Protein AF-A0A1S3D8W3-F1 (afdb_monomer_lite)

Foldseek 3Di:
DPDVVVVPDPPPVPPVVPVPPDDDDDDPPVPPPPDVPCQCQAQNVNNQWDWADWDQPPPPPFIKTWTAHDQQQKTFIFDADPGGNRTHGDPPNPRMDGHPDHDPHDDDDDPPDPPDDDDDDD

Secondary structure (DSSP, 8-state):
---STT--SSSSTTTSSSSSS-----------------HHHHHTT--S-EEEEEE-SSSSSSPEEEEEETTTTEEEEEEE-SSSSSEEEPGGGTTEEE-SS--------------PPPP---

Organism: Diaphorina citri (NCBI:txid121845)

Radius of gyration: 30.78 Å; chains: 1; bounding box: 38×63×104 Å

InterPro domains:
  IPR024881 T-cell immunomodulatory protein [PTHR13412] (9-109)

Sequence (122 aa):
MDLIKTLFRNQIFCFILLWVFFAPHGAEALLDPPSNNMTLPVFGSVTDGLPAAFGDFNSD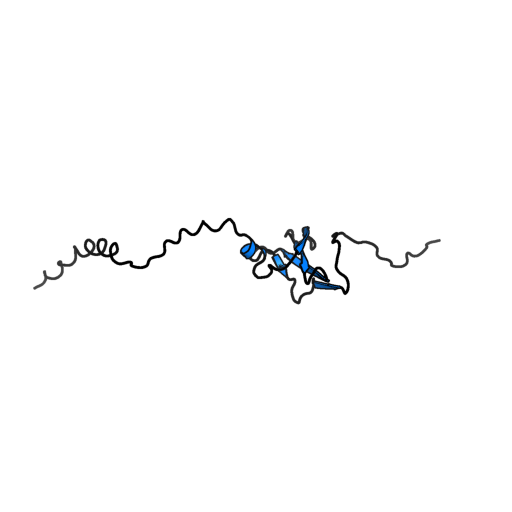ELTDMFVLRDDRHTLQILLGADTEPLLRPAPDGALKCTYEKSISSVVPGLLDHLGGPQPKHS

pLDDT: mean 78.0, std 20.23, range [42.0, 97.44]

Structure (mmCIF, N/CA/C/O backbone):
data_AF-A0A1S3D8W3-F1
#
_entry.id   AF-A0A1S3D8W3-F1
#
loop_
_atom_site.group_PDB
_atom_site.id
_atom_site.type_symbol
_atom_site.label_atom_id
_atom_site.label_alt_id
_atom_site.label_comp_id
_atom_site.label_asym_id
_atom_site.label_entity_id
_atom_site.label_seq_id
_atom_site.pdbx_PDB_ins_code
_atom_site.Cartn_x
_atom_site.Cartn_y
_atom_site.Cartn_z
_atom_site.occupancy
_atom_site.B_iso_or_equiv
_atom_site.auth_seq_id
_atom_site.auth_comp_id
_atom_site.auth_asym_id
_atom_site.auth_atom_id
_atom_site.pdbx_PDB_model_num
ATOM 1 N N . MET A 1 1 ? 16.696 -34.295 -71.444 1.00 55.72 1 MET A N 1
ATOM 2 C CA . MET A 1 1 ? 16.493 -34.180 -69.984 1.00 55.72 1 MET A CA 1
ATOM 3 C C . MET A 1 1 ? 16.765 -32.736 -69.600 1.00 55.72 1 MET A C 1
ATOM 5 O O . MET A 1 1 ? 17.511 -32.093 -70.317 1.00 55.72 1 MET A O 1
ATOM 9 N N . ASP A 1 2 ? 16.106 -32.241 -68.553 1.00 54.25 2 ASP A N 1
ATOM 10 C CA . ASP A 1 2 ? 16.258 -30.885 -67.986 1.00 54.25 2 ASP A CA 1
ATOM 11 C C . ASP A 1 2 ? 15.404 -29.732 -68.538 1.00 54.25 2 ASP A C 1
ATOM 13 O O . ASP A 1 2 ? 15.882 -28.620 -68.723 1.00 54.25 2 ASP A O 1
ATOM 17 N N . LEU A 1 3 ? 14.085 -29.936 -68.639 1.00 42.59 3 LEU A N 1
ATOM 18 C CA . LEU A 1 3 ? 13.145 -28.812 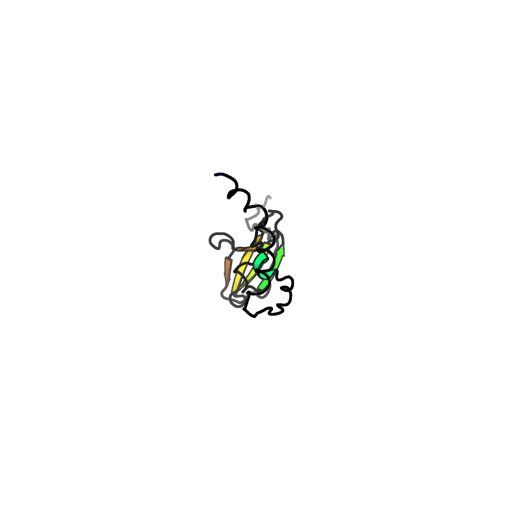-68.473 1.00 42.59 3 LEU A CA 1
ATOM 19 C C . LEU A 1 3 ? 11.863 -29.193 -67.710 1.00 42.59 3 LEU A C 1
ATOM 21 O O . LEU A 1 3 ? 10.796 -28.639 -67.927 1.00 42.59 3 LEU A O 1
ATOM 25 N N . ILE A 1 4 ? 11.979 -30.134 -66.766 1.00 51.94 4 ILE A N 1
ATOM 26 C CA . ILE A 1 4 ? 10.965 -30.391 -65.722 1.00 51.94 4 ILE A CA 1
ATOM 27 C C . ILE A 1 4 ? 11.189 -29.453 -64.510 1.00 51.94 4 ILE A C 1
ATOM 29 O O . ILE A 1 4 ? 10.351 -29.351 -63.623 1.00 51.94 4 ILE A O 1
ATOM 33 N N . LYS A 1 5 ? 12.286 -28.679 -64.478 1.00 50.16 5 LYS A N 1
ATOM 34 C CA . LYS A 1 5 ? 12.646 -27.804 -63.342 1.00 50.16 5 LYS A CA 1
ATOM 35 C C . LYS A 1 5 ? 12.132 -26.362 -63.417 1.00 50.16 5 LYS A C 1
ATOM 37 O O . LYS A 1 5 ? 12.296 -25.623 -62.456 1.00 50.16 5 LYS A O 1
ATOM 42 N N . THR A 1 6 ? 11.455 -25.958 -64.490 1.00 42.09 6 THR A N 1
ATOM 43 C CA . THR A 1 6 ? 10.780 -24.641 -64.549 1.00 42.09 6 THR A CA 1
ATOM 44 C C . THR A 1 6 ? 9.256 -24.772 -64.435 1.00 42.09 6 THR A C 1
ATOM 46 O O . THR A 1 6 ? 8.515 -23.842 -64.723 1.00 42.09 6 THR A O 1
ATOM 49 N N . LEU A 1 7 ? 8.781 -25.905 -63.906 1.00 46.22 7 LEU A N 1
ATOM 50 C CA . LEU A 1 7 ? 7.436 -26.087 -63.340 1.00 46.22 7 LEU A CA 1
ATOM 51 C C . LEU A 1 7 ? 7.320 -25.505 -61.910 1.00 46.22 7 LEU A C 1
ATOM 53 O O . LEU A 1 7 ? 6.505 -25.948 -61.110 1.00 46.22 7 LEU A O 1
ATOM 57 N N . PHE A 1 8 ? 8.139 -24.501 -61.573 1.00 52.50 8 PHE A N 1
ATOM 58 C CA . PHE A 1 8 ? 8.184 -23.871 -60.249 1.00 52.50 8 PHE A CA 1
ATOM 59 C C . PHE A 1 8 ? 8.238 -22.339 -60.356 1.00 52.50 8 PHE A C 1
ATOM 61 O O . PHE A 1 8 ? 9.118 -21.677 -59.818 1.00 52.50 8 PHE A O 1
ATOM 68 N N . ARG A 1 9 ? 7.303 -21.751 -61.111 1.00 53.97 9 ARG A N 1
ATOM 69 C CA . ARG A 1 9 ? 7.105 -20.288 -61.161 1.00 53.97 9 ARG A CA 1
ATOM 70 C C . ARG A 1 9 ? 5.628 -19.887 -61.102 1.00 53.97 9 ARG A C 1
ATOM 72 O O . ARG A 1 9 ? 5.249 -18.856 -61.637 1.00 53.97 9 ARG A O 1
ATOM 79 N N . ASN A 1 10 ? 4.783 -20.719 -60.487 1.00 48.09 10 ASN A N 1
ATOM 80 C CA . ASN A 1 10 ? 3.351 -20.425 -60.352 1.00 48.09 10 ASN A CA 1
ATOM 81 C C . ASN A 1 10 ? 2.724 -20.898 -59.024 1.00 48.09 10 ASN A C 1
ATOM 83 O O . ASN A 1 10 ? 1.509 -20.993 -58.921 1.00 48.09 10 ASN A O 1
ATOM 87 N N . GLN A 1 11 ? 3.535 -21.187 -57.996 1.00 51.75 11 GLN A N 1
ATOM 88 C CA . GLN A 1 11 ? 3.060 -21.723 -56.705 1.00 51.75 11 GLN A CA 1
ATOM 89 C C . GLN A 1 11 ? 2.807 -20.663 -55.620 1.00 51.75 11 GLN A C 1
ATOM 91 O O . GLN A 1 11 ? 2.712 -20.996 -54.445 1.00 51.75 11 GLN A O 1
ATOM 96 N N . ILE A 1 12 ? 2.687 -19.384 -55.987 1.00 56.50 12 ILE A N 1
ATOM 97 C CA . ILE A 1 12 ? 2.360 -18.314 -55.023 1.00 56.50 12 ILE A CA 1
ATOM 98 C C . ILE A 1 12 ? 0.891 -17.880 -55.155 1.00 56.50 12 ILE A C 1
ATOM 100 O O . ILE A 1 12 ? 0.282 -17.456 -54.179 1.00 56.50 12 ILE A O 1
ATOM 104 N N . PHE A 1 13 ? 0.265 -18.078 -56.320 1.00 51.12 13 PHE A N 1
ATOM 105 C CA . PHE A 1 13 ? -1.092 -17.582 -56.570 1.00 51.12 13 PHE A CA 1
ATOM 106 C C . PHE A 1 13 ? -2.223 -18.486 -56.047 1.00 51.12 13 PHE A C 1
ATOM 108 O O . PHE A 1 13 ? -3.346 -18.016 -55.894 1.00 51.12 13 PHE A O 1
ATOM 115 N N . CYS A 1 14 ? -1.947 -19.753 -55.711 1.00 51.38 14 CYS A N 1
ATOM 116 C CA . CYS A 1 14 ? -2.962 -20.663 -55.156 1.00 51.38 14 CYS A CA 1
ATOM 117 C C . CYS A 1 14 ? -3.042 -20.671 -53.621 1.00 51.38 14 CYS A C 1
ATOM 119 O O . CYS A 1 14 ? -4.059 -21.096 -53.083 1.00 51.38 14 CYS A O 1
ATOM 121 N N . PHE A 1 15 ? -2.022 -20.194 -52.898 1.00 48.53 15 PHE A N 1
ATOM 122 C CA . PHE A 1 15 ? -2.025 -20.260 -51.429 1.00 48.53 15 PHE A CA 1
ATOM 123 C C . PHE A 1 15 ? -2.769 -19.100 -50.755 1.00 48.53 15 PHE A C 1
ATOM 125 O O . PHE A 1 15 ? -3.270 -19.270 -49.650 1.00 48.53 15 PHE A O 1
ATOM 132 N N . ILE A 1 16 ? -2.911 -17.946 -51.413 1.00 56.78 16 ILE A N 1
ATOM 133 C CA . ILE A 1 16 ? -3.537 -16.758 -50.801 1.00 56.78 16 ILE A CA 1
ATOM 134 C C . ILE A 1 16 ? -5.077 -16.841 -50.815 1.00 56.78 16 ILE A C 1
ATOM 136 O O . ILE A 1 16 ? -5.736 -16.254 -49.965 1.00 56.78 16 ILE A O 1
ATOM 140 N N . LEU A 1 17 ? -5.672 -17.637 -51.710 1.00 52.50 17 LEU A N 1
ATOM 141 C CA . LEU A 1 17 ? -7.132 -17.779 -51.817 1.00 52.50 17 LEU A CA 1
ATOM 142 C C . LEU A 1 17 ? -7.727 -18.943 -51.006 1.00 52.50 17 LEU A C 1
ATOM 144 O O . LEU A 1 17 ? -8.948 -19.046 -50.925 1.00 52.50 17 LEU A O 1
ATOM 148 N N . LEU A 1 18 ? -6.905 -19.788 -50.368 1.00 51.75 18 LEU A N 1
ATOM 149 C CA . LEU A 1 18 ? -7.396 -20.921 -49.565 1.00 51.75 18 LEU A CA 1
ATOM 150 C C . LEU A 1 18 ? -7.311 -20.717 -48.040 1.00 51.75 18 LEU A C 1
ATOM 152 O O . LEU A 1 18 ? -7.849 -21.533 -47.300 1.00 51.75 18 LEU A O 1
ATOM 156 N N . TRP A 1 19 ? -6.708 -19.624 -47.559 1.00 46.88 19 TRP A N 1
ATOM 157 C CA . TRP A 1 19 ? -6.686 -19.266 -46.127 1.00 46.88 19 TRP A CA 1
ATOM 158 C C . TRP A 1 19 ? -7.863 -18.382 -45.685 1.00 46.88 19 TRP A C 1
ATOM 160 O O . TRP A 1 19 ? -7.936 -18.001 -44.523 1.00 46.88 19 TRP A O 1
ATOM 170 N N . VAL A 1 20 ? -8.798 -18.063 -46.586 1.00 55.66 20 VAL A N 1
ATOM 171 C CA . VAL A 1 20 ? -9.957 -17.200 -46.277 1.00 55.66 20 VAL A CA 1
ATOM 172 C C . VAL A 1 20 ? -11.231 -18.004 -45.963 1.00 55.66 20 VAL A C 1
ATOM 174 O O . VAL A 1 20 ? -12.196 -17.439 -45.464 1.00 55.66 20 VAL A O 1
ATOM 177 N N . PHE A 1 21 ? -11.258 -19.327 -46.177 1.00 50.72 21 PHE A N 1
ATOM 178 C CA . PHE A 1 21 ? -12.511 -20.104 -46.106 1.00 50.72 21 PHE A CA 1
ATOM 179 C C . PHE A 1 21 ? -12.586 -21.215 -45.048 1.00 50.72 21 PHE A C 1
ATOM 181 O O . PHE A 1 21 ? -13.616 -21.877 -44.959 1.00 50.72 21 PHE A O 1
ATOM 188 N N . PHE A 1 22 ? -11.566 -21.408 -44.207 1.00 49.53 22 PHE A N 1
ATOM 189 C CA . PHE A 1 22 ? -11.614 -22.409 -43.129 1.00 49.53 22 PHE A CA 1
ATOM 190 C C . PHE A 1 22 ? -10.998 -21.890 -41.822 1.00 49.53 22 PHE A C 1
ATOM 192 O O . PHE A 1 22 ? -10.004 -22.408 -41.325 1.00 49.53 22 PHE A O 1
ATOM 199 N N . ALA A 1 23 ? -11.636 -20.884 -41.229 1.00 51.53 23 ALA A N 1
ATOM 200 C CA . ALA A 1 23 ? -11.619 -20.708 -39.781 1.00 51.53 23 ALA A CA 1
ATOM 201 C C . ALA A 1 23 ? -13.070 -20.824 -39.283 1.00 51.53 23 ALA A C 1
ATOM 203 O O . ALA A 1 23 ? -13.819 -19.850 -39.352 1.00 51.53 23 ALA A O 1
ATOM 204 N N . PRO A 1 24 ? -13.529 -22.015 -38.853 1.00 58.97 24 PRO A N 1
ATOM 205 C CA . PRO A 1 24 ? -14.691 -22.086 -37.982 1.00 58.97 24 PRO A CA 1
ATOM 206 C C . PRO A 1 24 ? -14.279 -21.607 -36.579 1.00 58.97 24 PRO A C 1
ATOM 208 O O . PRO A 1 24 ? -13.085 -21.559 -36.280 1.00 58.97 24 PRO A O 1
ATOM 211 N N . HIS A 1 25 ? -15.269 -21.351 -35.719 1.00 42.00 25 HIS A N 1
ATOM 212 C CA . HIS A 1 25 ? -15.188 -20.765 -34.366 1.00 42.00 25 HIS A CA 1
ATOM 213 C C . HIS A 1 25 ? -15.149 -19.224 -34.431 1.00 42.00 25 HIS A C 1
ATOM 215 O O . HIS A 1 25 ? -14.101 -18.608 -34.490 1.00 42.00 25 HIS A O 1
ATOM 221 N N . GLY A 1 26 ? -16.277 -18.519 -34.520 1.00 53.78 26 GLY A N 1
ATOM 222 C CA . GLY A 1 26 ? -17.363 -18.633 -33.553 1.00 53.78 26 GLY A CA 1
ATOM 223 C C . GLY A 1 26 ? -16.917 -18.103 -32.191 1.00 53.78 26 GLY A C 1
ATOM 224 O O . GLY A 1 26 ? -16.831 -18.894 -31.265 1.00 53.78 26 GLY A O 1
ATOM 225 N N . ALA A 1 27 ? -16.580 -16.811 -32.111 1.00 50.69 27 ALA A N 1
ATOM 226 C CA . ALA A 1 27 ? 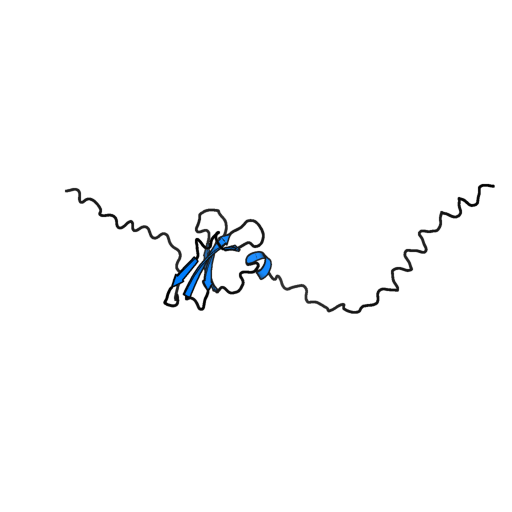-16.733 -15.931 -30.945 1.00 50.69 27 ALA A CA 1
ATOM 227 C C . ALA A 1 27 ? -16.046 -14.580 -31.224 1.00 50.69 27 ALA A C 1
ATOM 229 O O . ALA A 1 27 ? -15.083 -14.218 -30.560 1.00 50.69 27 ALA A O 1
ATOM 230 N N . GLU A 1 28 ? -16.577 -13.785 -32.155 1.00 49.19 28 GLU A N 1
ATOM 231 C CA . GLU A 1 28 ? -16.464 -12.327 -32.004 1.00 49.19 28 GLU A CA 1
ATOM 232 C C . GLU A 1 28 ? -17.492 -11.946 -30.930 1.00 49.19 28 GLU A C 1
ATOM 234 O O . GLU A 1 28 ? -18.569 -11.416 -31.203 1.00 49.19 28 GLU A O 1
ATOM 239 N N . ALA A 1 29 ? -17.207 -12.343 -29.684 1.00 46.22 29 ALA A N 1
ATOM 240 C CA . ALA A 1 29 ? -17.769 -11.642 -28.553 1.00 46.22 29 ALA A CA 1
ATOM 241 C C . ALA A 1 29 ? -17.254 -10.219 -28.716 1.00 46.22 29 ALA A C 1
ATOM 243 O O . ALA A 1 29 ? -16.048 -9.982 -28.665 1.00 46.22 29 ALA A O 1
ATOM 244 N N . LEU A 1 30 ? -18.176 -9.311 -29.006 1.00 49.78 30 LEU A N 1
ATOM 245 C CA . LEU A 1 30 ? -17.963 -7.878 -29.036 1.00 49.78 30 LEU A CA 1
ATOM 246 C C . LEU A 1 30 ? -17.631 -7.474 -27.591 1.00 49.78 30 LEU A C 1
ATOM 248 O O . LEU A 1 30 ? -18.493 -7.041 -26.832 1.00 49.78 30 LEU A O 1
ATOM 252 N N . LEU A 1 31 ? -16.404 -7.789 -27.169 1.00 56.31 31 LEU A N 1
ATOM 253 C CA . LEU A 1 31 ? -15.840 -7.385 -25.901 1.00 56.31 31 LEU A CA 1
ATOM 254 C C . LEU A 1 31 ? -15.633 -5.891 -26.052 1.00 56.31 31 LEU A C 1
ATOM 256 O O . LEU A 1 31 ? -14.770 -5.443 -26.805 1.00 56.31 31 LEU A O 1
ATOM 260 N N . ASP A 1 32 ? -16.505 -5.150 -25.382 1.00 54.38 32 ASP A N 1
ATOM 261 C CA . ASP A 1 32 ? -16.300 -3.760 -25.016 1.00 54.38 32 ASP A CA 1
ATOM 262 C C . ASP A 1 32 ? -14.787 -3.551 -24.772 1.00 54.38 32 ASP A C 1
ATOM 264 O O . ASP A 1 32 ? -14.219 -4.286 -23.952 1.00 54.38 32 ASP A O 1
ATOM 268 N N . PRO A 1 33 ? -14.085 -2.692 -25.544 1.00 60.38 33 PRO A N 1
ATOM 269 C CA . PRO A 1 33 ? -12.647 -2.496 -25.379 1.00 60.38 33 PRO A CA 1
ATOM 270 C C . PRO A 1 33 ? -12.408 -2.214 -23.898 1.00 60.38 33 PRO A C 1
ATOM 272 O O . PRO A 1 33 ? -13.086 -1.332 -23.369 1.00 60.38 33 PRO A O 1
ATOM 275 N N . PRO A 1 34 ? -11.545 -2.981 -23.202 1.00 61.47 34 PRO A N 1
ATOM 276 C CA . PRO A 1 34 ? -11.528 -2.997 -21.749 1.00 61.47 34 PRO A CA 1
ATOM 277 C C . PRO A 1 34 ? -11.351 -1.566 -21.261 1.00 61.47 34 PRO A C 1
ATOM 279 O O . PRO A 1 34 ? -10.313 -0.945 -21.481 1.00 61.47 34 PRO A O 1
ATOM 282 N N . SER A 1 35 ? -12.419 -1.042 -20.669 1.00 64.69 35 SER A N 1
ATOM 283 C CA . SER A 1 35 ? -12.548 0.293 -20.112 1.00 64.69 35 SER A CA 1
ATOM 284 C C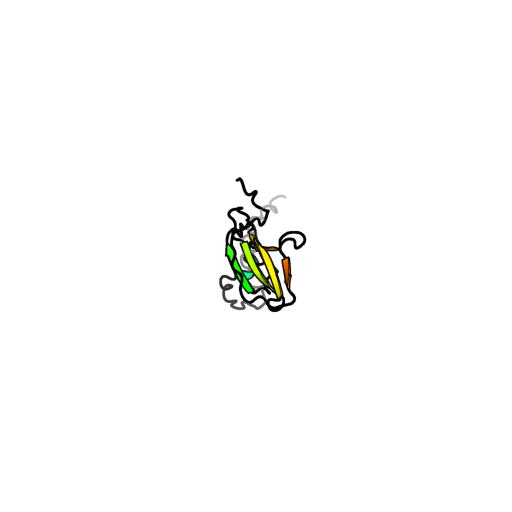 . SER A 1 35 ? -11.332 0.602 -19.248 1.00 64.69 35 SER A C 1
ATOM 286 O O . SER A 1 35 ? -11.315 0.136 -18.117 1.00 64.69 35 SER A O 1
ATOM 288 N N . ASN A 1 36 ? -10.308 1.283 -19.783 1.00 74.44 36 ASN A N 1
ATOM 289 C CA . ASN A 1 36 ? -9.147 1.869 -19.089 1.00 74.44 36 ASN A CA 1
ATOM 290 C C . ASN A 1 36 ? -8.863 1.307 -17.674 1.00 74.44 36 ASN A C 1
ATOM 292 O O . ASN A 1 36 ? -8.794 2.061 -16.699 1.00 74.44 36 ASN A O 1
ATOM 296 N N . ASN A 1 37 ? -8.757 -0.022 -17.546 1.00 84.69 37 ASN A N 1
ATOM 297 C CA . ASN A 1 37 ? -8.786 -0.686 -16.249 1.00 84.69 37 ASN A CA 1
ATOM 298 C C . ASN A 1 37 ? -7.369 -0.678 -15.695 1.00 84.69 37 ASN A C 1
ATOM 300 O O . ASN A 1 37 ? -6.564 -1.561 -15.983 1.00 84.69 37 ASN A O 1
ATOM 304 N N . MET A 1 38 ? -7.080 0.351 -14.907 1.00 88.75 38 MET A N 1
ATOM 305 C CA . MET A 1 38 ? -5.768 0.555 -14.305 1.00 88.75 38 MET A CA 1
ATOM 306 C C . MET A 1 38 ? -5.579 -0.237 -13.005 1.00 88.75 38 MET A C 1
ATOM 308 O O . MET A 1 38 ? -4.520 -0.143 -12.394 1.00 88.75 38 MET A O 1
ATOM 312 N N . THR A 1 39 ? -6.564 -1.028 -12.559 1.00 90.88 39 THR A N 1
ATOM 313 C CA . THR A 1 39 ? -6.474 -1.737 -11.274 1.00 90.88 39 THR A CA 1
ATOM 314 C C . THR A 1 39 ? -5.314 -2.732 -11.256 1.00 90.88 39 THR A C 1
ATOM 316 O O . THR A 1 39 ? -4.551 -2.746 -10.295 1.00 90.88 39 THR A O 1
ATOM 319 N N . LEU A 1 40 ? -5.142 -3.521 -12.321 1.00 92.12 40 LEU A N 1
ATOM 320 C CA . LEU A 1 40 ? -4.047 -4.492 -12.425 1.00 92.12 40 LEU A CA 1
ATOM 321 C C . LEU A 1 40 ? -2.669 -3.815 -12.582 1.00 92.12 40 LEU A C 1
ATOM 323 O O . LEU A 1 40 ? -1.787 -4.142 -11.789 1.00 92.12 40 LEU A O 1
ATOM 327 N N . PRO A 1 41 ? -2.474 -2.847 -13.503 1.00 94.25 41 PRO A N 1
ATOM 328 C CA . PRO A 1 41 ? -1.230 -2.073 -13.596 1.00 94.25 41 PRO A CA 1
ATOM 329 C C . PRO A 1 41 ? -0.803 -1.378 -12.301 1.00 94.25 41 PRO A C 1
ATOM 331 O O . PRO A 1 41 ? 0.381 -1.320 -11.979 1.00 94.25 41 PRO A O 1
ATOM 334 N N . VAL A 1 42 ? -1.758 -0.833 -11.544 1.00 94.19 42 VAL A N 1
ATOM 335 C CA . VAL A 1 42 ? -1.450 -0.052 -10.341 1.00 94.19 42 VAL A CA 1
ATOM 336 C C . VAL A 1 42 ? -1.255 -0.960 -9.133 1.00 94.19 42 VAL A C 1
ATOM 338 O O . VAL A 1 42 ? -0.233 -0.870 -8.463 1.00 94.19 42 VAL A O 1
ATOM 341 N N . PHE A 1 43 ? -2.210 -1.846 -8.854 1.00 93.81 43 PHE A N 1
ATOM 342 C CA . PHE A 1 43 ? -2.268 -2.587 -7.592 1.00 93.81 43 PHE A CA 1
ATOM 343 C C . PHE A 1 43 ? -1.858 -4.058 -7.721 1.00 93.81 43 PHE A C 1
ATOM 345 O O . PHE A 1 43 ? -1.679 -4.737 -6.710 1.00 93.81 43 PHE A O 1
ATOM 352 N N . GLY A 1 44 ? -1.730 -4.592 -8.937 1.00 91.25 44 GLY A N 1
ATOM 353 C CA . GLY A 1 44 ? -1.468 -6.011 -9.156 1.00 91.25 44 GLY A CA 1
ATOM 354 C C . GLY A 1 44 ? -2.502 -6.888 -8.444 1.00 91.25 44 GLY A C 1
ATOM 355 O O . GLY A 1 44 ? -3.702 -6.773 -8.678 1.00 91.25 44 GLY A O 1
ATOM 356 N N . SER A 1 45 ? -2.035 -7.757 -7.546 1.00 87.62 45 SER A N 1
ATOM 357 C CA . SER A 1 45 ? -2.885 -8.645 -6.740 1.00 87.62 45 SER A CA 1
ATOM 358 C C . SER A 1 45 ? -3.463 -7.997 -5.472 1.00 87.62 45 SER A C 1
ATOM 360 O O . SER A 1 45 ? -4.142 -8.667 -4.701 1.00 87.62 45 SER A O 1
ATOM 362 N N . VAL A 1 46 ? -3.157 -6.727 -5.205 1.00 84.88 46 VAL A N 1
ATOM 363 C CA . VAL A 1 46 ? -3.389 -6.040 -3.926 1.00 84.88 46 VAL A CA 1
ATOM 364 C C . VAL A 1 46 ? -4.638 -5.149 -4.032 1.00 84.88 46 VAL A C 1
ATOM 366 O O . VAL A 1 46 ? -4.569 -3.934 -3.895 1.00 84.88 46 VAL A O 1
ATOM 369 N N . THR A 1 47 ? -5.804 -5.746 -4.302 1.00 87.12 47 THR A N 1
ATOM 370 C CA . THR A 1 47 ? -7.031 -5.017 -4.711 1.00 87.12 47 THR A CA 1
ATOM 371 C C . THR A 1 47 ? -8.108 -4.867 -3.629 1.00 87.12 47 THR A C 1
ATOM 373 O O . THR A 1 47 ? -9.145 -4.259 -3.865 1.00 87.12 47 THR A O 1
ATOM 376 N N . ASP A 1 48 ? -7.891 -5.427 -2.446 1.00 87.69 48 ASP A N 1
ATOM 377 C CA . ASP A 1 48 ? -8.834 -5.530 -1.321 1.00 87.69 48 ASP A CA 1
ATOM 378 C C . ASP A 1 48 ? -8.614 -4.465 -0.220 1.00 87.69 48 ASP A C 1
ATOM 380 O O . ASP A 1 48 ? -8.996 -4.658 0.932 1.00 87.69 48 ASP A O 1
ATOM 384 N N . GLY A 1 49 ? -7.987 -3.332 -0.557 1.00 90.94 49 GLY A N 1
ATOM 385 C CA . GLY A 1 49 ? -7.702 -2.234 0.377 1.00 90.94 49 GLY A CA 1
ATOM 386 C C . GLY A 1 49 ? -8.545 -0.978 0.135 1.00 90.94 49 GLY A C 1
ATOM 387 O O . GLY A 1 49 ? -8.910 -0.671 -0.996 1.00 90.94 49 GLY A O 1
ATOM 388 N N . LEU A 1 50 ? -8.807 -0.218 1.201 1.00 95.50 50 LEU A N 1
ATOM 389 C CA . LEU A 1 50 ? -9.433 1.105 1.148 1.00 95.50 50 LEU A CA 1
ATOM 390 C C . LEU A 1 50 ? -8.347 2.196 1.217 1.00 95.50 50 LEU A C 1
ATOM 392 O O . LEU A 1 50 ? -7.692 2.308 2.256 1.00 95.50 50 LEU A O 1
ATOM 396 N N . PRO A 1 51 ? -8.144 3.015 0.169 1.00 95.19 51 PRO A N 1
ATOM 397 C CA . PRO A 1 51 ? -7.188 4.120 0.210 1.00 95.19 51 PRO A CA 1
ATOM 398 C C . PRO A 1 51 ? -7.526 5.119 1.323 1.00 95.19 51 PRO A C 1
ATOM 400 O O . PRO A 1 51 ? -8.683 5.502 1.487 1.00 95.19 51 PRO A O 1
ATOM 403 N N . ALA A 1 52 ? -6.515 5.549 2.073 1.00 96.25 52 ALA A N 1
ATOM 404 C CA . ALA A 1 52 ? -6.663 6.455 3.212 1.00 96.25 52 ALA A CA 1
ATOM 405 C C . ALA A 1 52 ? -5.870 7.759 3.046 1.00 96.25 52 ALA A C 1
ATOM 407 O O . ALA A 1 52 ? -6.338 8.814 3.465 1.00 96.25 52 ALA A O 1
ATOM 408 N N . ALA A 1 53 ? -4.695 7.693 2.416 1.00 95.94 53 ALA A N 1
ATOM 409 C CA . ALA A 1 53 ? -3.879 8.845 2.036 1.00 95.94 53 ALA A CA 1
ATOM 410 C C . ALA A 1 53 ? -2.891 8.459 0.921 1.00 95.94 53 ALA A C 1
ATOM 412 O O . ALA A 1 53 ? -2.628 7.274 0.717 1.00 95.94 53 ALA A O 1
ATOM 413 N N . PHE A 1 54 ? -2.343 9.442 0.210 1.00 95.69 54 PHE A N 1
ATOM 414 C CA . PHE A 1 54 ? -1.364 9.246 -0.864 1.00 95.69 54 PHE A CA 1
ATOM 415 C C . PHE A 1 54 ? -0.378 10.421 -0.912 1.00 95.69 54 PHE A C 1
ATOM 417 O O . PHE A 1 54 ? -0.724 11.528 -0.494 1.00 95.69 54 PHE A O 1
ATOM 424 N N . GLY A 1 55 ? 0.834 10.175 -1.402 1.00 95.12 55 GLY A N 1
ATOM 425 C CA . GLY A 1 55 ? 1.930 11.148 -1.459 1.00 95.12 55 GLY A CA 1
ATOM 426 C C . GLY A 1 55 ? 3.284 10.443 -1.509 1.00 95.12 55 GLY A C 1
ATOM 427 O O . GLY A 1 55 ? 3.321 9.227 -1.431 1.00 95.12 55 GLY A O 1
ATOM 428 N N . ASP A 1 56 ? 4.376 11.186 -1.640 1.00 94.62 56 ASP A N 1
ATOM 429 C CA . ASP A 1 56 ? 5.737 10.648 -1.502 1.00 94.62 56 ASP A CA 1
ATOM 430 C C . ASP A 1 56 ? 6.142 10.738 -0.020 1.00 94.62 56 ASP A C 1
ATOM 432 O O . ASP A 1 56 ? 6.318 11.841 0.510 1.00 94.62 56 ASP A O 1
ATOM 436 N N . PHE A 1 57 ? 6.190 9.603 0.684 1.00 92.50 57 PHE A N 1
ATOM 437 C CA . PHE A 1 57 ? 6.442 9.576 2.131 1.00 92.50 57 PHE A CA 1
ATOM 438 C C . PHE A 1 57 ? 7.858 9.136 2.500 1.00 92.50 57 PHE A C 1
ATOM 440 O O . PHE A 1 57 ? 8.242 9.266 3.667 1.00 92.50 57 PHE A O 1
ATOM 447 N N . ASN A 1 58 ? 8.635 8.633 1.543 1.00 92.25 58 ASN A N 1
ATOM 448 C CA . ASN A 1 58 ? 10.026 8.217 1.730 1.00 92.25 58 ASN A CA 1
ATOM 449 C C . ASN A 1 58 ? 11.028 9.087 0.935 1.00 92.25 58 ASN A C 1
ATOM 451 O O . ASN A 1 58 ? 12.233 8.862 1.050 1.00 92.25 58 ASN A O 1
ATOM 455 N N . SER A 1 59 ? 10.543 10.113 0.228 1.00 93.50 59 SER A N 1
ATOM 456 C CA . SER A 1 59 ? 11.308 11.073 -0.570 1.00 93.50 59 SER A CA 1
ATOM 457 C C . SER A 1 59 ? 12.010 10.455 -1.787 1.00 93.50 59 SER A C 1
ATOM 459 O O . SER A 1 59 ? 13.104 10.906 -2.144 1.00 93.50 59 SER A O 1
ATOM 461 N N . ASP A 1 60 ? 11.422 9.429 -2.406 1.00 95.69 60 ASP A N 1
ATOM 462 C CA . ASP A 1 60 ? 11.951 8.786 -3.618 1.00 95.69 60 ASP A CA 1
ATOM 463 C C . ASP A 1 60 ? 11.336 9.306 -4.931 1.00 95.69 60 ASP A C 1
ATOM 465 O O . ASP A 1 60 ? 11.654 8.792 -6.003 1.00 95.69 60 ASP A O 1
ATOM 469 N N . GLU A 1 61 ? 10.523 10.366 -4.852 1.00 96.81 61 GLU A N 1
ATOM 470 C CA . GLU A 1 61 ? 9.790 11.007 -5.952 1.00 96.81 61 GLU A CA 1
ATOM 471 C C . GLU A 1 61 ? 8.633 10.169 -6.529 1.00 96.81 61 GLU A C 1
ATOM 473 O O . GLU A 1 61 ? 7.932 10.628 -7.440 1.00 96.81 61 GLU A O 1
ATOM 478 N N . LEU A 1 62 ? 8.364 8.978 -5.983 1.00 97.44 62 LEU A N 1
ATOM 479 C CA . LEU A 1 62 ? 7.248 8.126 -6.379 1.00 97.44 62 LEU A CA 1
ATOM 480 C C . LEU A 1 62 ? 6.055 8.312 -5.434 1.00 97.44 62 LEU A C 1
ATOM 482 O O . LEU A 1 62 ? 6.170 8.664 -4.265 1.00 97.44 62 LEU A O 1
ATOM 486 N N . THR A 1 63 ? 4.843 8.117 -5.960 1.00 96.44 63 THR A N 1
ATOM 487 C CA . THR A 1 63 ? 3.631 8.215 -5.135 1.00 96.44 63 THR A CA 1
ATOM 488 C C . THR A 1 63 ? 3.411 6.918 -4.371 1.00 96.44 63 THR A C 1
ATOM 490 O O . THR A 1 63 ? 3.127 5.886 -4.973 1.00 96.44 63 THR A O 1
ATOM 493 N N . ASP A 1 64 ? 3.432 7.006 -3.051 1.00 96.50 64 ASP A N 1
ATOM 494 C CA . ASP A 1 64 ? 3.029 5.961 -2.125 1.00 96.50 64 ASP A CA 1
ATOM 495 C C . ASP A 1 64 ? 1.542 6.086 -1.755 1.00 96.50 64 ASP A C 1
ATOM 497 O O . ASP A 1 64 ? 0.885 7.120 -1.944 1.00 96.50 64 ASP A O 1
ATOM 501 N N . MET A 1 65 ? 0.996 5.030 -1.155 1.00 96.62 65 MET A N 1
ATOM 502 C CA . MET A 1 65 ? -0.393 4.989 -0.713 1.00 96.62 65 MET A CA 1
ATOM 503 C C . MET A 1 65 ? -0.558 4.290 0.633 1.00 96.62 65 MET A C 1
ATOM 505 O O . MET A 1 65 ? -0.146 3.151 0.830 1.00 96.62 65 MET A O 1
ATOM 509 N N . PHE A 1 66 ? -1.269 4.943 1.545 1.00 96.69 66 PHE A N 1
ATOM 510 C CA . PHE A 1 66 ? -1.762 4.343 2.776 1.00 96.69 66 PHE A CA 1
ATOM 511 C C . PHE A 1 66 ? -3.081 3.636 2.464 1.00 96.69 66 PHE A C 1
ATOM 513 O O . PHE A 1 66 ? -4.022 4.264 1.975 1.00 96.69 66 PHE A O 1
ATOM 520 N N . VAL A 1 67 ? -3.170 2.345 2.770 1.00 96.69 67 VAL A N 1
ATOM 521 C CA . VAL A 1 67 ? -4.369 1.528 2.577 1.00 96.69 67 VAL A CA 1
ATOM 522 C C . VAL A 1 67 ? -4.823 0.914 3.897 1.00 96.69 67 VAL A C 1
ATOM 524 O O . VAL A 1 67 ? -4.031 0.369 4.666 1.00 96.69 67 VAL A O 1
ATOM 527 N N . LEU A 1 68 ? -6.124 0.999 4.154 1.00 97.31 68 LEU A N 1
ATOM 528 C CA . LEU A 1 68 ? -6.797 0.313 5.246 1.00 97.31 68 LEU A CA 1
ATOM 529 C C . LEU A 1 68 ? -7.278 -1.056 4.771 1.00 97.31 68 LEU A C 1
ATOM 531 O O . LEU A 1 68 ? -7.872 -1.184 3.701 1.00 97.31 68 LEU A O 1
ATOM 535 N N . ARG A 1 69 ? -7.035 -2.076 5.584 1.00 95.06 69 ARG A N 1
ATOM 536 C CA . ARG A 1 69 ? -7.400 -3.476 5.349 1.00 95.06 69 ARG A CA 1
ATOM 537 C C . ARG A 1 69 ? -8.065 -4.055 6.586 1.00 95.06 69 ARG A C 1
ATOM 539 O O . ARG A 1 69 ? -8.118 -3.395 7.626 1.00 95.06 69 ARG A O 1
ATOM 546 N N . ASP A 1 70 ? -8.581 -5.273 6.452 1.00 95.12 70 ASP A N 1
ATOM 547 C CA . ASP A 1 70 ? -9.103 -6.055 7.574 1.00 95.12 70 ASP A CA 1
ATOM 548 C C . ASP A 1 70 ? -10.184 -5.272 8.357 1.00 95.12 70 ASP A C 1
ATOM 550 O O . ASP A 1 70 ? -10.080 -5.026 9.555 1.00 95.12 70 ASP A O 1
ATOM 554 N N . ASP A 1 71 ? -11.198 -4.772 7.635 1.00 95.12 71 ASP A N 1
ATOM 555 C CA . ASP A 1 71 ? -12.259 -3.881 8.152 1.00 95.12 71 ASP A CA 1
ATOM 556 C C . ASP A 1 71 ? -11.724 -2.640 8.903 1.00 95.12 71 ASP A C 1
ATOM 558 O O . ASP A 1 71 ? -12.248 -2.211 9.932 1.00 95.12 71 ASP A O 1
ATOM 562 N N . ARG A 1 72 ? -10.657 -2.035 8.362 1.00 96.75 72 ARG A N 1
ATOM 563 C CA . ARG A 1 72 ? -9.952 -0.867 8.923 1.00 96.75 72 ARG A CA 1
ATOM 564 C C . ARG A 1 72 ? -9.194 -1.158 10.223 1.00 96.75 72 ARG A C 1
ATOM 566 O O . ARG A 1 72 ? -8.888 -0.218 10.947 1.00 96.75 72 ARG A O 1
ATOM 573 N N . HIS A 1 73 ? -8.859 -2.409 10.528 1.00 97.31 73 HIS A N 1
ATOM 574 C CA . HIS A 1 73 ? -7.978 -2.743 11.659 1.00 97.31 73 HIS A CA 1
ATOM 575 C C . HIS A 1 73 ? -6.501 -2.747 11.268 1.00 97.31 73 HIS A C 1
ATOM 577 O O . HIS A 1 73 ? -5.633 -2.652 12.132 1.00 97.31 73 HIS A O 1
ATOM 583 N N . THR A 1 74 ? -6.199 -2.802 9.974 1.00 97.00 74 THR A N 1
ATOM 584 C CA . THR A 1 74 ? -4.825 -2.855 9.484 1.00 97.00 74 THR A CA 1
ATOM 585 C C . THR A 1 74 ? -4.529 -1.654 8.605 1.00 97.00 74 THR A C 1
ATOM 587 O O . THR A 1 74 ? -5.229 -1.405 7.629 1.00 97.00 74 THR A O 1
ATOM 590 N N . LEU A 1 75 ? -3.468 -0.925 8.944 1.00 96.75 75 LEU A N 1
ATOM 591 C CA . LEU A 1 75 ? -2.874 0.102 8.100 1.00 96.75 75 LEU A CA 1
ATOM 592 C C . LEU A 1 75 ? -1.662 -0.492 7.389 1.00 96.75 75 LEU A C 1
ATOM 594 O O . LEU A 1 75 ? -0.773 -1.046 8.033 1.00 96.75 75 LEU A O 1
ATOM 598 N N . GLN A 1 76 ? -1.609 -0.363 6.073 1.00 96.25 76 GLN A N 1
ATOM 599 C CA . GLN A 1 76 ? -0.464 -0.773 5.273 1.00 96.25 76 GLN A CA 1
ATOM 600 C C . GLN A 1 76 ? -0.061 0.361 4.336 1.00 96.25 76 GLN A C 1
ATOM 602 O O . GLN A 1 76 ? -0.926 1.031 3.781 1.00 96.25 76 GLN A O 1
ATOM 607 N N . ILE A 1 77 ? 1.238 0.560 4.142 1.00 95.75 77 ILE A N 1
ATOM 608 C CA . ILE A 1 77 ? 1.764 1.483 3.136 1.00 95.75 77 ILE A CA 1
ATOM 609 C C . ILE A 1 77 ? 2.195 0.661 1.920 1.00 95.75 77 ILE A C 1
ATOM 611 O O . ILE A 1 77 ? 2.933 -0.322 2.043 1.00 95.75 77 ILE A O 1
ATOM 615 N N . LEU A 1 78 ? 1.685 1.046 0.755 1.00 96.81 78 LEU A N 1
ATOM 616 C CA . LEU A 1 78 ? 2.152 0.591 -0.544 1.00 96.81 78 LEU A CA 1
ATOM 617 C C . LEU A 1 78 ? 3.131 1.632 -1.076 1.00 96.81 78 LEU A C 1
ATOM 619 O O . LEU A 1 78 ? 2.782 2.808 -1.136 1.00 96.81 78 LEU A O 1
ATOM 623 N N . LEU A 1 79 ? 4.326 1.187 -1.436 1.00 97.31 79 LEU A N 1
ATOM 624 C CA . LEU A 1 79 ? 5.381 2.022 -1.987 1.00 97.31 79 LEU A CA 1
ATOM 625 C C . LEU A 1 79 ? 5.239 2.146 -3.501 1.00 97.31 79 LEU A C 1
ATOM 627 O O . LEU A 1 79 ? 4.875 1.164 -4.164 1.00 97.31 79 LEU A O 1
ATOM 631 N N . GLY A 1 80 ? 5.541 3.330 -4.022 1.00 97.38 80 GLY A N 1
ATOM 632 C CA . GLY A 1 80 ? 5.632 3.581 -5.455 1.00 97.38 80 GLY A CA 1
ATOM 633 C C . GLY A 1 80 ? 6.725 2.746 -6.137 1.00 97.38 80 GLY A C 1
ATOM 634 O O . GLY A 1 80 ? 7.714 2.344 -5.525 1.00 97.38 80 GLY A O 1
ATOM 635 N N . ALA A 1 81 ? 6.539 2.444 -7.424 1.00 97.12 81 ALA A N 1
ATOM 636 C CA . ALA A 1 81 ? 7.535 1.769 -8.254 1.00 97.12 81 ALA A CA 1
ATOM 637 C C . ALA A 1 81 ? 7.497 2.265 -9.709 1.00 97.12 81 ALA A C 1
ATOM 639 O O . ALA A 1 81 ? 6.426 2.483 -10.271 1.00 97.12 81 ALA A O 1
ATOM 640 N N . ASP A 1 82 ? 8.662 2.315 -10.362 1.00 96.12 82 ASP A N 1
ATOM 641 C CA . ASP A 1 82 ? 8.808 2.711 -11.778 1.00 96.12 82 ASP A CA 1
ATOM 642 C C . ASP A 1 82 ? 8.283 1.677 -12.789 1.00 96.12 82 ASP A C 1
ATOM 644 O O . ASP A 1 82 ? 8.305 1.887 -14.002 1.00 96.12 82 ASP A O 1
ATOM 648 N N . THR A 1 83 ? 7.864 0.507 -12.310 1.00 96.06 83 THR A N 1
ATOM 649 C CA . THR A 1 83 ? 7.382 -0.600 -13.142 1.00 96.06 83 THR A CA 1
ATOM 650 C C . THR A 1 83 ? 6.119 -1.190 -12.546 1.00 96.06 83 THR A C 1
ATOM 652 O O . THR A 1 83 ? 5.933 -1.181 -11.331 1.00 96.06 83 THR A O 1
ATOM 655 N N . GLU A 1 84 ? 5.256 -1.755 -13.385 1.00 95.19 84 GLU A N 1
ATOM 656 C CA . GLU A 1 84 ? 4.062 -2.443 -12.901 1.00 95.19 84 GLU A CA 1
ATOM 657 C C . GLU A 1 84 ? 4.433 -3.665 -12.030 1.00 95.19 84 GLU A C 1
ATOM 659 O O . GLU A 1 84 ? 5.390 -4.379 -12.344 1.00 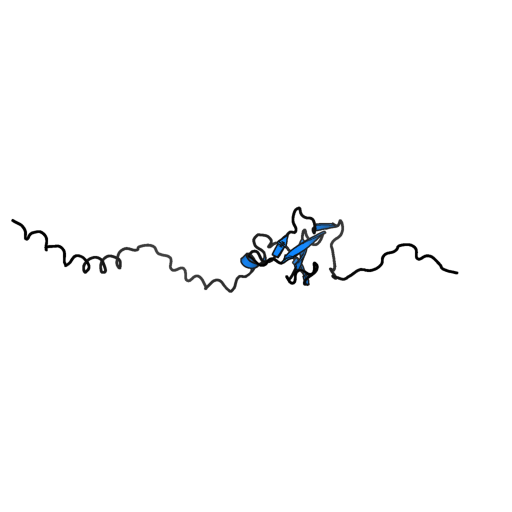95.19 84 GLU A O 1
ATOM 664 N N . PRO A 1 85 ? 3.692 -3.934 -10.941 1.00 95.25 85 PRO A N 1
ATOM 665 C CA . PRO A 1 85 ? 2.633 -3.088 -10.390 1.00 95.25 85 PRO A CA 1
ATOM 666 C C . PRO A 1 85 ? 3.198 -1.807 -9.753 1.00 95.25 85 PRO A C 1
ATOM 668 O O . PRO A 1 85 ? 4.201 -1.881 -9.039 1.00 95.25 85 PRO A O 1
ATOM 671 N N . LEU A 1 86 ? 2.568 -0.656 -10.025 1.00 96.50 86 LEU A N 1
ATOM 672 C CA . LEU A 1 86 ? 3.075 0.677 -9.645 1.00 96.50 86 LEU A CA 1
ATOM 673 C C . LEU A 1 86 ? 3.018 0.960 -8.136 1.00 96.50 86 LEU A C 1
ATOM 675 O O . LEU A 1 86 ? 3.719 1.845 -7.661 1.00 96.50 86 LEU A O 1
ATOM 679 N N . LEU A 1 87 ? 2.197 0.221 -7.388 1.00 96.88 87 LEU A N 1
ATOM 680 C CA . LEU A 1 87 ? 2.118 0.264 -5.931 1.00 96.88 87 LEU A CA 1
ATOM 681 C C . LEU A 1 87 ? 2.361 -1.133 -5.362 1.00 96.88 87 LEU A C 1
ATOM 683 O O . LEU A 1 87 ? 1.671 -2.093 -5.715 1.00 96.88 87 LEU A O 1
ATOM 687 N N . ARG A 1 88 ? 3.335 -1.258 -4.457 1.00 96.06 88 ARG A N 1
ATOM 688 C CA . ARG A 1 88 ? 3.782 -2.553 -3.921 1.00 96.06 88 ARG A CA 1
ATOM 689 C C . ARG A 1 88 ? 3.856 -2.540 -2.401 1.00 96.06 88 ARG A C 1
ATOM 691 O O . ARG A 1 88 ? 4.297 -1.553 -1.824 1.00 96.06 88 ARG A O 1
ATOM 698 N N . PRO A 1 89 ? 3.493 -3.635 -1.717 1.00 95.12 89 PRO A N 1
ATOM 699 C CA . PRO A 1 89 ? 3.796 -3.779 -0.300 1.00 95.12 89 PRO A CA 1
ATOM 700 C C . PRO A 1 89 ? 5.295 -3.615 -0.037 1.00 95.12 89 PRO A C 1
ATOM 702 O O . PRO A 1 89 ? 6.116 -4.148 -0.785 1.00 95.12 89 PRO A O 1
ATOM 705 N N . ALA A 1 90 ? 5.645 -2.940 1.057 1.00 92.38 90 ALA A N 1
ATOM 706 C CA . ALA A 1 90 ? 7.026 -2.919 1.522 1.00 92.38 90 ALA A CA 1
ATOM 707 C C . ALA A 1 90 ? 7.553 -4.353 1.771 1.00 92.38 90 ALA A C 1
ATOM 709 O O . ALA A 1 90 ? 6.784 -5.203 2.247 1.00 92.38 90 ALA A O 1
ATOM 710 N N . PRO A 1 91 ? 8.845 -4.625 1.495 1.00 90.88 91 PRO A N 1
ATOM 711 C CA . PRO A 1 91 ? 9.467 -5.916 1.777 1.00 90.88 91 PRO A CA 1
ATOM 712 C C . PRO A 1 91 ? 9.237 -6.363 3.222 1.00 90.88 91 PRO A C 1
ATOM 714 O O . PRO A 1 91 ? 9.187 -5.540 4.140 1.00 90.88 91 PRO A O 1
ATOM 717 N N . ASP A 1 92 ? 9.046 -7.669 3.408 1.00 90.25 92 ASP A N 1
ATOM 718 C CA . ASP A 1 92 ? 8.848 -8.318 4.712 1.00 90.25 92 ASP A CA 1
ATOM 719 C C . ASP A 1 92 ? 7.687 -7.755 5.556 1.00 90.25 92 ASP A C 1
ATOM 721 O O . ASP A 1 92 ? 7.581 -8.023 6.751 1.00 90.25 92 ASP A O 1
ATOM 725 N N . GLY A 1 93 ? 6.782 -6.979 4.945 1.00 87.31 93 GLY A N 1
ATOM 726 C CA . GLY A 1 93 ? 5.674 -6.340 5.650 1.00 87.31 93 GLY A CA 1
ATOM 727 C C . GLY A 1 93 ? 6.103 -5.205 6.584 1.00 87.31 93 GLY A C 1
ATOM 728 O O . GLY A 1 93 ? 5.336 -4.851 7.476 1.00 87.31 93 GLY A O 1
ATOM 729 N N . ALA A 1 94 ? 7.287 -4.614 6.378 1.00 90.88 94 ALA A N 1
ATOM 730 C CA . ALA A 1 94 ? 7.863 -3.597 7.264 1.00 90.88 94 ALA A CA 1
ATOM 731 C C . ALA A 1 94 ? 6.962 -2.364 7.490 1.00 90.88 94 ALA A C 1
ATOM 733 O O . ALA A 1 94 ? 7.022 -1.743 8.547 1.00 90.88 94 ALA A O 1
ATOM 734 N N . LEU A 1 95 ? 6.102 -2.026 6.522 1.00 94.75 95 LEU A N 1
ATOM 735 C CA . LEU A 1 95 ? 5.156 -0.906 6.598 1.00 94.75 95 LEU A CA 1
ATOM 736 C C . LEU A 1 95 ? 3.702 -1.376 6.763 1.00 94.75 95 LEU A C 1
ATOM 738 O O . LEU A 1 95 ? 2.792 -0.871 6.104 1.00 94.75 95 LEU A O 1
ATOM 742 N N . LYS A 1 96 ? 3.480 -2.385 7.612 1.00 95.81 96 LYS A N 1
ATOM 743 C CA . LYS A 1 96 ? 2.153 -2.906 7.962 1.00 95.81 96 LYS A CA 1
ATOM 744 C C . LYS A 1 96 ? 1.967 -2.909 9.480 1.00 95.81 96 LYS A C 1
ATOM 746 O O . LYS A 1 96 ? 2.718 -3.554 10.202 1.00 95.81 96 LYS A O 1
ATOM 751 N N . CYS A 1 97 ? 0.902 -2.268 9.949 1.00 95.88 97 CYS A N 1
ATOM 752 C CA . CYS A 1 97 ? 0.519 -2.198 11.357 1.00 95.88 97 CYS A CA 1
ATOM 753 C C . CYS A 1 97 ? -0.924 -2.677 11.535 1.00 95.88 97 CYS A C 1
ATOM 755 O O . CYS A 1 97 ? -1.791 -2.344 10.732 1.00 95.88 97 CYS A O 1
ATOM 757 N N . THR A 1 98 ? -1.194 -3.443 12.591 1.00 97.06 98 THR A N 1
ATOM 758 C CA . THR A 1 98 ? -2.549 -3.911 12.931 1.00 97.06 98 THR A CA 1
ATOM 759 C C . THR A 1 98 ? -2.925 -3.420 14.321 1.00 97.06 98 THR A C 1
ATOM 761 O O . THR A 1 98 ? -2.086 -3.397 15.220 1.00 97.06 98 THR A O 1
ATOM 764 N N . TYR A 1 99 ? -4.178 -3.011 14.481 1.00 96.25 99 TYR A N 1
ATOM 765 C CA . TYR A 1 99 ? -4.723 -2.401 15.684 1.00 96.25 99 TYR A CA 1
ATOM 766 C C . TYR A 1 99 ? -5.960 -3.170 16.146 1.00 96.25 99 TYR A C 1
ATOM 768 O O . TYR A 1 99 ? -6.770 -3.608 15.338 1.00 96.25 99 TYR A O 1
ATOM 776 N N . GLU A 1 100 ? -6.153 -3.258 17.462 1.00 97.06 100 GLU A N 1
ATOM 777 C CA . GLU A 1 100 ? -7.342 -3.884 18.066 1.00 97.06 100 GLU A CA 1
ATOM 778 C C . GLU A 1 100 ? -8.639 -3.105 17.797 1.00 97.06 100 GLU A C 1
ATOM 780 O O . GLU A 1 100 ? -9.736 -3.649 17.873 1.00 97.06 100 GLU A O 1
ATOM 785 N N . LYS A 1 101 ? -8.528 -1.800 17.525 1.00 96.62 101 LYS A N 1
ATOM 786 C CA . LYS A 1 101 ? -9.664 -0.920 17.233 1.00 96.62 101 LYS A CA 1
ATOM 787 C C . LYS A 1 101 ? -9.620 -0.481 15.778 1.00 96.62 101 LYS A C 1
ATOM 789 O O . LYS A 1 101 ? -8.544 -0.224 15.245 1.00 96.62 101 LYS A O 1
ATOM 794 N N . SER A 1 102 ? -10.797 -0.299 15.187 1.00 96.94 102 SER A N 1
ATOM 795 C CA . SER A 1 102 ? -10.930 0.226 13.832 1.00 96.94 102 SER A CA 1
ATOM 796 C C . SER A 1 102 ? -10.348 1.636 13.715 1.00 96.94 102 SER A C 1
ATOM 798 O O . SER A 1 102 ? -10.679 2.528 14.504 1.00 96.94 102 SER A O 1
ATOM 800 N N . ILE A 1 103 ? -9.545 1.852 12.684 1.00 97.19 103 ILE A N 1
ATOM 801 C CA . ILE A 1 103 ? -8.992 3.145 12.304 1.00 97.19 103 ILE A CA 1
ATOM 802 C C . ILE A 1 103 ? -10.107 3.992 11.681 1.00 97.19 103 ILE A C 1
ATOM 804 O O . ILE A 1 103 ? -10.777 3.571 10.737 1.00 97.19 103 ILE A O 1
ATOM 808 N N . SER A 1 104 ? -10.307 5.198 12.210 1.00 95.06 104 SER A N 1
ATOM 809 C CA . SER A 1 104 ? -11.31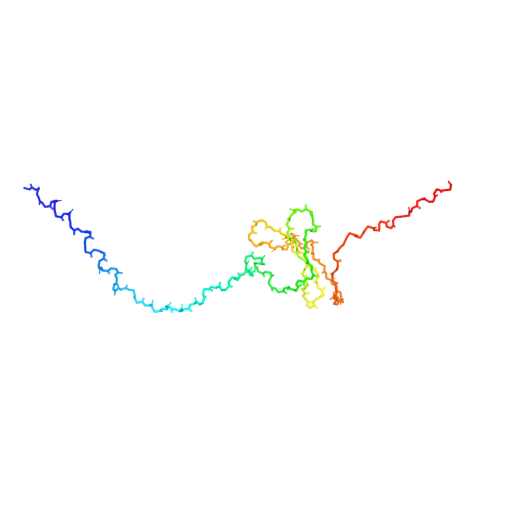7 6.145 11.722 1.00 95.06 104 SER A CA 1
ATOM 810 C C . SER A 1 104 ? -10.761 7.183 10.749 1.00 95.06 104 SER A C 1
ATOM 812 O O . SER A 1 104 ? -11.514 7.728 9.947 1.00 95.06 104 SER A O 1
ATOM 814 N N . SER A 1 105 ? -9.463 7.480 10.829 1.00 93.25 105 SER A N 1
ATOM 815 C CA . SER A 1 105 ? -8.794 8.476 9.997 1.00 93.25 105 SER A CA 1
ATOM 816 C C . SER A 1 105 ? -7.293 8.209 9.935 1.00 93.25 105 SER A C 1
ATOM 818 O O . SER A 1 105 ? -6.707 7.687 10.885 1.00 93.25 105 SER A O 1
ATOM 820 N N . VAL A 1 106 ? -6.685 8.598 8.819 1.00 93.94 106 VAL A N 1
ATOM 821 C CA . VAL A 1 106 ? -5.243 8.566 8.583 1.00 93.94 106 VAL A CA 1
ATOM 822 C C . VAL A 1 106 ? -4.845 9.956 8.109 1.00 93.94 106 VAL A C 1
ATOM 824 O O . VAL A 1 106 ? -5.351 10.437 7.100 1.00 93.94 106 VAL A O 1
ATOM 827 N N . VAL A 1 107 ? -3.952 10.609 8.848 1.00 92.19 107 VAL A N 1
ATOM 828 C CA . VAL A 1 107 ? -3.399 11.915 8.478 1.00 92.19 107 VAL A CA 1
ATOM 829 C C . VAL A 1 107 ? -1.882 11.765 8.451 1.00 92.19 107 VAL A C 1
ATOM 831 O O . VAL A 1 107 ? -1.272 11.688 9.519 1.00 92.19 107 VAL A O 1
ATOM 834 N N . PRO A 1 108 ? -1.265 11.665 7.263 1.00 88.25 108 PRO A N 1
ATOM 835 C CA . PRO A 1 108 ? 0.183 11.655 7.156 1.00 88.25 108 PRO A CA 1
ATOM 836 C C . PRO A 1 108 ? 0.755 13.002 7.593 1.00 88.25 108 PRO A C 1
ATOM 838 O O . PRO A 1 108 ? 0.200 14.058 7.284 1.00 88.25 108 PRO A O 1
ATOM 841 N N . GLY A 1 109 ? 1.878 12.969 8.296 1.00 82.19 109 GLY A N 1
ATOM 842 C CA . GLY A 1 109 ? 2.572 14.168 8.729 1.00 82.19 109 GLY A CA 1
ATOM 843 C C . GLY A 1 109 ? 3.903 13.831 9.379 1.00 82.19 109 GLY A C 1
ATOM 844 O O . GLY A 1 109 ? 4.124 12.713 9.842 1.00 82.19 109 GLY A O 1
ATOM 845 N N . LEU A 1 110 ? 4.782 14.824 9.417 1.00 67.62 110 LEU A N 1
ATOM 846 C CA . LEU A 1 110 ? 6.031 14.762 10.157 1.00 67.62 110 LEU A CA 1
ATOM 847 C C . LEU A 1 110 ? 5.730 15.057 11.633 1.00 67.62 110 LEU A C 1
ATOM 849 O O . LEU A 1 110 ? 5.424 16.194 11.995 1.00 67.62 110 LEU A O 1
ATOM 853 N N . LEU A 1 111 ? 5.753 14.028 12.482 1.00 64.44 111 LEU A N 1
ATOM 854 C CA . LEU A 1 111 ? 5.560 14.195 13.923 1.00 64.44 111 LEU A CA 1
ATOM 855 C C . LEU A 1 111 ? 6.911 14.434 14.613 1.00 64.44 111 LEU A C 1
ATOM 857 O O . LEU A 1 111 ? 7.444 13.555 15.289 1.00 64.44 111 LEU A O 1
ATOM 861 N N . ASP A 1 112 ? 7.442 15.645 14.487 1.00 63.50 112 ASP A N 1
ATOM 862 C CA . ASP A 1 112 ? 8.654 16.052 15.199 1.00 63.50 112 ASP A CA 1
ATOM 863 C C . ASP A 1 112 ? 8.319 16.530 16.615 1.00 63.50 112 ASP A C 1
ATOM 865 O O . ASP A 1 112 ? 8.273 17.721 16.924 1.00 63.50 112 ASP A O 1
ATOM 869 N N . HIS A 1 113 ? 8.126 15.573 17.518 1.00 56.81 113 HIS A N 1
ATOM 870 C CA . HIS A 1 113 ? 8.264 15.806 18.951 1.00 56.81 113 HIS A CA 1
ATOM 871 C C . HIS A 1 113 ? 9.206 14.752 19.524 1.00 56.81 113 HIS A C 1
ATOM 873 O O . HIS A 1 113 ? 8.783 13.772 20.136 1.00 56.81 113 HIS A O 1
ATOM 879 N N . LEU A 1 114 ? 10.512 14.964 19.340 1.00 56.47 114 LEU A N 1
ATOM 880 C CA . LEU A 1 114 ? 11.524 14.328 20.180 1.00 56.47 114 LEU A CA 1
ATOM 881 C C . LEU A 1 114 ? 11.276 14.766 21.632 1.00 56.47 114 LEU A C 1
ATOM 883 O O . LEU A 1 114 ? 11.803 15.776 22.094 1.00 56.47 114 LEU A O 1
ATOM 887 N N . GLY A 1 115 ? 10.460 14.007 22.362 1.00 51.75 115 GLY A N 1
ATOM 888 C CA . GLY A 1 115 ? 10.235 14.135 23.802 1.00 51.75 115 GLY A CA 1
ATOM 889 C C . GLY A 1 115 ? 11.438 13.678 24.631 1.00 51.75 115 GLY A C 1
ATOM 890 O O . GLY A 1 115 ? 11.276 12.947 25.604 1.00 51.75 115 GLY A O 1
ATOM 891 N N . GLY A 1 116 ? 12.650 14.075 24.239 1.00 57.25 116 GLY A N 1
ATOM 892 C CA . GLY A 1 116 ? 13.829 13.999 25.093 1.00 57.25 116 GLY A CA 1
ATOM 893 C C . GLY A 1 116 ? 13.846 15.189 26.062 1.00 57.25 116 GLY A C 1
ATOM 894 O O . GLY A 1 116 ? 13.432 16.286 25.678 1.00 57.25 116 GLY A O 1
ATOM 895 N N . PRO A 1 117 ? 14.297 15.019 27.318 1.00 54.50 117 PRO A N 1
ATOM 896 C CA . PRO A 1 117 ? 14.354 16.117 28.274 1.00 54.50 117 PRO A CA 1
ATOM 897 C C . PRO A 1 117 ? 15.276 17.228 27.753 1.00 54.50 117 PRO A C 1
ATOM 899 O O . PRO A 1 117 ? 16.471 17.020 27.560 1.00 54.50 117 PRO A O 1
ATOM 902 N N . GLN A 1 118 ? 14.714 18.417 27.533 1.00 55.53 118 GLN A N 1
ATOM 903 C CA . GLN A 1 118 ? 15.481 19.626 27.238 1.00 55.53 118 GLN A CA 1
ATOM 904 C C . GLN A 1 118 ? 16.272 20.025 28.497 1.00 55.53 118 GLN A C 1
ATOM 906 O O . GLN A 1 118 ? 15.656 20.194 29.559 1.00 55.53 118 GLN A O 1
ATOM 911 N N . PRO A 1 119 ? 17.609 20.179 28.437 1.00 56.78 119 PRO A N 1
ATOM 912 C CA . PRO A 1 119 ? 18.369 20.652 29.581 1.00 56.78 119 PRO A CA 1
ATOM 913 C C . PRO A 1 119 ? 17.961 22.097 29.870 1.00 56.78 119 PRO A C 1
ATOM 915 O O . PRO A 1 119 ? 18.121 22.990 29.038 1.00 56.78 119 PRO A O 1
ATOM 918 N N . LYS A 1 120 ? 17.418 22.331 31.069 1.00 55.56 120 LYS A N 1
ATOM 919 C CA . LYS A 1 120 ? 17.235 23.684 31.590 1.00 55.56 120 LYS A CA 1
ATOM 920 C C . LYS A 1 120 ? 18.617 24.290 31.813 1.00 55.56 120 LYS A C 1
ATOM 922 O O . LYS A 1 120 ? 19.267 23.973 32.805 1.00 55.56 120 LYS A O 1
ATOM 927 N N . HIS A 1 121 ? 19.053 25.151 30.903 1.00 55.50 121 HIS A N 1
ATOM 928 C CA . HIS A 1 121 ? 20.129 26.082 31.205 1.00 55.50 121 HIS A CA 1
ATOM 929 C C . HIS A 1 121 ? 19.554 27.228 32.041 1.00 55.50 121 HIS A C 1
ATOM 931 O O . HIS A 1 121 ? 18.689 27.975 31.580 1.00 55.50 121 HIS A O 1
ATOM 937 N N . SER A 1 122 ? 19.992 27.263 33.302 1.00 56.06 122 SER A N 1
ATOM 938 C CA . SER A 1 122 ? 19.968 28.441 34.169 1.00 56.06 122 SER A CA 1
ATOM 939 C C . SER A 1 122 ? 21.048 29.433 33.756 1.00 56.06 122 SER A C 1
ATOM 941 O O . SER A 1 122 ? 22.034 28.999 33.115 1.00 56.06 122 SER A O 1
#